Protein AF-A0A7M4AEF1-F1 (afdb_monomer_lite)

pLDDT: mean 95.17, std 3.64, range [80.5, 98.5]

Secondary structure (DSSP, 8-state):
-PPP--------HHHHHHHS-HHHHHHHHHH-SS--HHHHHHHHHHHTT--------TT--

Structure (mmCIF, N/CA/C/O backbone):
data_AF-A0A7M4AEF1-F1
#
_entry.id   AF-A0A7M4AEF1-F1
#
loop_
_atom_site.group_PDB
_atom_site.id
_atom_site.type_symbol
_atom_site.label_atom_id
_atom_site.label_alt_id
_atom_site.label_comp_id
_atom_site.label_asym_id
_atom_site.label_entity_id
_atom_site.label_seq_id
_atom_site.pdbx_PDB_ins_code
_atom_site.Cartn_x
_atom_site.Cartn_y
_atom_site.Cartn_z
_atom_site.occupancy
_atom_site.B_iso_or_equiv
_atom_site.auth_seq_id
_atom_site.auth_comp_id
_atom_site.auth_asym_id
_atom_site.auth_atom_id
_atom_site.pdbx_PDB_model_num
ATOM 1 N N . MET A 1 1 ? -21.004 1.145 20.033 1.00 80.50 1 MET A N 1
ATOM 2 C CA . MET A 1 1 ? -20.789 0.717 18.633 1.00 80.50 1 MET A CA 1
ATOM 3 C C . MET A 1 1 ? -19.398 1.174 18.237 1.00 80.50 1 MET A C 1
ATOM 5 O O . MET A 1 1 ? -19.018 2.227 18.734 1.00 80.50 1 MET A O 1
ATOM 9 N N . PRO A 1 2 ? -18.629 0.409 17.446 1.00 83.75 2 PRO A N 1
ATOM 10 C CA . PRO A 1 2 ? -17.361 0.913 16.930 1.00 83.75 2 PRO A CA 1
ATOM 11 C C . PRO A 1 2 ? -17.619 2.138 16.043 1.00 83.75 2 PRO A C 1
ATOM 13 O O . PRO A 1 2 ? -18.609 2.164 15.307 1.00 83.75 2 PRO A O 1
ATOM 16 N N . GLU A 1 3 ? -16.762 3.149 16.151 1.00 91.00 3 GLU A N 1
ATOM 17 C CA . GLU A 1 3 ? -16.758 4.285 15.229 1.00 91.00 3 GLU A CA 1
ATOM 18 C C . GLU A 1 3 ? -16.103 3.849 13.916 1.00 91.00 3 GLU A C 1
ATOM 20 O O . GLU A 1 3 ? -15.096 3.141 13.921 1.00 91.00 3 GLU A O 1
ATOM 25 N N . ILE A 1 4 ? -16.726 4.210 12.795 1.00 92.31 4 ILE A N 1
ATOM 26 C CA . ILE A 1 4 ? -16.234 3.876 11.457 1.00 92.31 4 ILE A CA 1
ATOM 27 C C . ILE A 1 4 ? -15.599 5.133 10.877 1.00 92.31 4 ILE A C 1
ATOM 29 O O . ILE A 1 4 ? -16.293 6.126 10.654 1.00 92.31 4 ILE A O 1
ATOM 33 N N . GLU A 1 5 ? -14.303 5.059 10.597 1.00 92.81 5 GLU A N 1
ATOM 34 C CA . GLU A 1 5 ? -13.550 6.094 9.898 1.00 92.81 5 GLU A CA 1
ATOM 35 C C . GLU A 1 5 ? -13.201 5.616 8.484 1.00 92.81 5 GLU A C 1
ATOM 37 O O . GLU A 1 5 ? -12.781 4.474 8.281 1.00 92.81 5 GLU A O 1
ATOM 42 N N . TYR A 1 6 ? -13.415 6.480 7.491 1.00 92.94 6 TYR A N 1
ATOM 43 C CA . TYR A 1 6 ? -13.084 6.186 6.099 1.00 92.94 6 TYR A CA 1
ATOM 44 C C . TYR A 1 6 ? -11.701 6.736 5.774 1.00 92.94 6 TYR A C 1
ATOM 46 O O . TYR A 1 6 ? -11.463 7.935 5.901 1.00 92.94 6 TYR A O 1
ATOM 54 N N . ILE A 1 7 ? -10.813 5.864 5.301 1.00 91.81 7 ILE A N 1
ATOM 55 C CA . ILE A 1 7 ? -9.460 6.257 4.909 1.00 91.81 7 ILE A CA 1
ATOM 56 C C . ILE A 1 7 ? -9.521 7.056 3.605 1.00 91.81 7 ILE A C 1
ATOM 58 O O . ILE A 1 7 ? -10.046 6.583 2.597 1.00 91.81 7 ILE A O 1
ATOM 62 N N . THR A 1 8 ? -8.957 8.260 3.630 1.00 89.62 8 THR A N 1
ATOM 63 C CA . THR A 1 8 ? -8.793 9.139 2.460 1.00 89.62 8 THR A CA 1
ATOM 64 C C . THR A 1 8 ? -7.330 9.320 2.061 1.00 89.62 8 THR A C 1
ATOM 66 O O . THR A 1 8 ? -7.044 9.761 0.949 1.00 89.62 8 THR A O 1
ATOM 69 N N . GLU A 1 9 ? -6.405 8.972 2.955 1.00 88.81 9 GLU A N 1
ATOM 70 C CA . GLU A 1 9 ? -4.968 9.100 2.749 1.00 88.81 9 GLU A CA 1
ATOM 71 C C . GLU A 1 9 ? -4.410 7.897 1.980 1.00 88.81 9 GLU A C 1
ATOM 73 O O . GLU A 1 9 ? -4.782 6.745 2.208 1.00 88.81 9 GLU A O 1
ATOM 78 N N . VAL A 1 10 ? -3.484 8.179 1.068 1.00 94.50 10 VAL A N 1
ATOM 79 C CA . VAL A 1 10 ? -2.771 7.189 0.260 1.00 94.50 10 VAL A CA 1
ATOM 80 C C . VAL A 1 10 ? -1.287 7.459 0.431 1.00 94.50 10 VAL A C 1
ATOM 82 O O . VAL A 1 10 ? -0.868 8.614 0.407 1.00 94.50 10 VAL A O 1
ATOM 85 N N . MET A 1 11 ? -0.496 6.405 0.605 1.00 96.88 11 MET A N 1
ATOM 86 C CA . MET A 1 11 ? 0.956 6.526 0.644 1.00 96.88 11 MET A CA 1
ATOM 87 C C . MET A 1 11 ? 1.554 6.165 -0.707 1.00 96.88 11 MET A C 1
ATOM 89 O O . MET A 1 11 ? 1.208 5.137 -1.293 1.00 96.88 11 MET A O 1
ATOM 93 N N . GLU A 1 12 ? 2.469 6.997 -1.192 1.00 97.19 12 GLU A N 1
ATOM 94 C CA . GLU A 1 12 ? 3.136 6.737 -2.459 1.00 97.19 12 GLU A CA 1
ATOM 95 C C . GLU A 1 12 ? 4.147 5.590 -2.358 1.00 97.19 12 GLU A C 1
ATOM 97 O O . GLU A 1 12 ? 4.612 5.195 -1.287 1.00 97.19 12 GLU A O 1
ATOM 102 N N . THR A 1 13 ? 4.478 5.030 -3.516 1.00 97.00 13 THR A N 1
ATOM 103 C CA . THR A 1 13 ? 5.299 3.823 -3.674 1.00 97.00 13 THR A CA 1
ATOM 104 C C . THR A 1 13 ? 6.639 3.934 -2.976 1.00 97.00 13 THR A C 1
ATOM 106 O O . THR A 1 13 ? 6.997 3.070 -2.178 1.00 97.00 13 THR A O 1
ATOM 109 N N . GLU A 1 14 ? 7.368 5.010 -3.247 1.00 97.44 14 GLU A N 1
ATOM 110 C CA . GLU A 1 14 ? 8.686 5.252 -2.677 1.00 97.44 14 GLU A CA 1
ATOM 111 C C . GLU A 1 14 ? 8.620 5.371 -1.149 1.00 97.44 14 GLU A C 1
ATOM 113 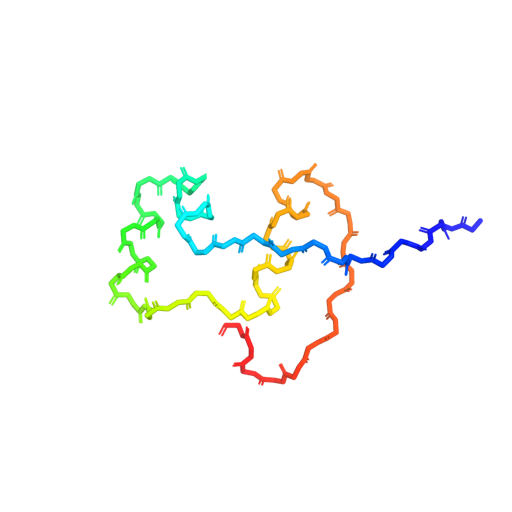O O . GLU A 1 14 ? 9.433 4.750 -0.464 1.00 97.44 14 GLU A O 1
ATOM 118 N N . GLU A 1 15 ? 7.600 6.040 -0.606 1.00 97.69 15 GLU A N 1
ATOM 119 C CA . GLU A 1 15 ? 7.394 6.154 0.844 1.00 97.69 15 GLU A CA 1
ATOM 120 C C . GLU A 1 15 ? 7.098 4.794 1.497 1.00 97.69 15 GLU A C 1
ATOM 122 O O . GLU A 1 15 ? 7.619 4.483 2.573 1.00 97.69 15 GLU A O 1
ATOM 127 N N . LEU A 1 16 ? 6.298 3.945 0.842 1.00 97.75 16 LEU A N 1
ATOM 128 C CA . LEU A 1 16 ? 6.041 2.580 1.309 1.00 97.75 16 LEU A CA 1
ATOM 129 C C . LEU A 1 16 ? 7.302 1.727 1.262 1.00 97.75 16 LEU A C 1
ATOM 131 O O . LEU A 1 16 ? 7.637 1.059 2.242 1.00 97.75 16 LEU A O 1
ATOM 135 N N . LEU A 1 17 ? 8.029 1.768 0.143 1.00 98.06 17 LEU A N 1
ATOM 136 C CA . LEU A 1 17 ? 9.279 1.035 -0.023 1.00 98.06 17 LEU A CA 1
ATOM 137 C C . LEU A 1 17 ? 10.279 1.414 1.070 1.00 98.06 17 LEU A C 1
ATOM 139 O O . LEU A 1 17 ? 10.912 0.526 1.639 1.00 98.06 17 LEU A O 1
ATOM 143 N N . GLU A 1 18 ? 10.394 2.697 1.413 1.00 97.88 18 GLU A N 1
ATOM 144 C CA . GLU A 1 18 ? 11.282 3.186 2.471 1.00 97.88 18 GLU A CA 1
ATOM 145 C C . GLU A 1 18 ? 10.982 2.596 3.852 1.00 97.88 18 GLU A C 1
ATOM 147 O O . GLU A 1 18 ? 11.915 2.377 4.633 1.00 97.88 18 GLU A O 1
ATOM 152 N N . LYS A 1 19 ? 9.718 2.263 4.131 1.00 97.06 19 LYS A N 1
ATOM 153 C CA . LYS A 1 19 ? 9.281 1.663 5.400 1.00 97.06 19 LYS A CA 1
ATOM 154 C C . LYS A 1 19 ? 9.468 0.144 5.459 1.00 97.06 19 LYS A C 1
ATOM 156 O O . LYS A 1 19 ? 9.444 -0.428 6.548 1.00 97.06 19 LYS A O 1
ATOM 161 N N . LEU A 1 20 ? 9.672 -0.525 4.323 1.00 97.06 20 LEU A N 1
ATOM 162 C CA . LEU A 1 20 ? 9.880 -1.975 4.268 1.00 97.06 20 LEU A CA 1
ATOM 163 C C . LEU A 1 20 ? 11.322 -2.360 4.599 1.00 97.06 20 LEU A C 1
ATOM 165 O O . LEU A 1 20 ? 12.2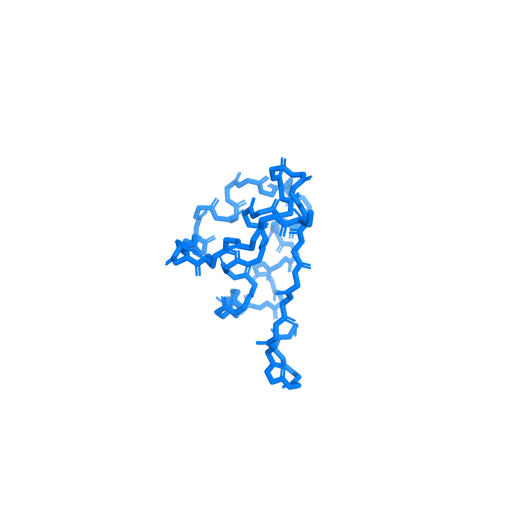72 -1.683 4.203 1.00 97.06 20 LEU A O 1
ATOM 169 N N . CYS A 1 21 ? 11.517 -3.505 5.254 1.00 97.56 21 CYS A N 1
ATOM 170 C CA . CYS A 1 21 ? 12.863 -4.033 5.465 1.00 97.56 21 CYS A CA 1
ATOM 171 C C . CYS A 1 21 ? 13.536 -4.390 4.119 1.00 97.56 21 CYS A C 1
ATOM 173 O O . CYS A 1 21 ? 12.839 -4.718 3.151 1.00 97.56 21 CYS A O 1
ATOM 175 N N . PRO A 1 22 ? 14.882 -4.351 4.028 1.00 98.19 22 PRO A N 1
ATOM 176 C CA . PRO A 1 22 ? 15.579 -4.497 2.750 1.00 98.19 22 PRO A CA 1
ATOM 177 C C . PRO A 1 22 ? 15.212 -5.758 1.946 1.00 98.19 22 PRO A C 1
ATOM 179 O O . PRO A 1 22 ? 14.988 -5.624 0.745 1.00 98.19 22 PRO A O 1
ATOM 182 N N . PRO A 1 23 ? 15.070 -6.961 2.548 1.00 98.31 23 PRO A N 1
ATOM 183 C CA . PRO A 1 23 ? 14.702 -8.154 1.785 1.00 98.31 23 PRO A CA 1
ATOM 184 C C . PRO A 1 23 ? 13.328 -8.045 1.112 1.00 98.31 23 PRO A C 1
ATOM 186 O O . PRO A 1 23 ? 13.195 -8.370 -0.065 1.00 98.31 23 PRO A O 1
ATOM 189 N N . VAL A 1 24 ? 12.319 -7.547 1.835 1.00 97.94 24 VAL A N 1
ATOM 190 C CA . VAL A 1 24 ? 10.944 -7.416 1.322 1.00 97.94 24 VAL A CA 1
ATOM 191 C C . VAL A 1 24 ? 10.869 -6.311 0.274 1.00 97.94 24 VAL A C 1
ATOM 193 O O . VAL A 1 24 ? 10.289 -6.510 -0.789 1.00 97.94 24 VAL A O 1
ATOM 196 N N . ARG A 1 25 ? 11.516 -5.172 0.543 1.00 98.25 25 ARG A N 1
ATOM 197 C CA . ARG A 1 25 ? 11.617 -4.048 -0.391 1.00 98.25 25 ARG A CA 1
ATOM 198 C C . ARG A 1 25 ? 12.222 -4.483 -1.725 1.00 98.25 25 ARG A C 1
ATOM 200 O O . ARG A 1 25 ? 11.641 -4.229 -2.773 1.00 98.25 25 ARG A O 1
ATOM 207 N N . ASN A 1 26 ? 13.374 -5.151 -1.681 1.00 98.25 26 ASN A N 1
ATOM 208 C CA . ASN A 1 26 ? 14.096 -5.567 -2.883 1.00 98.25 26 ASN A CA 1
ATOM 209 C C . ASN A 1 26 ? 13.311 -6.612 -3.679 1.00 98.25 26 ASN A C 1
ATOM 211 O O . ASN A 1 26 ? 13.234 -6.511 -4.899 1.00 98.25 26 ASN A O 1
ATOM 215 N N . TRP A 1 27 ? 12.695 -7.579 -2.993 1.00 98.50 27 TRP A N 1
ATOM 216 C CA . TRP A 1 27 ? 11.817 -8.552 -3.636 1.00 98.50 27 TRP A CA 1
ATOM 217 C C . TRP A 1 27 ? 10.627 -7.875 -4.324 1.00 98.50 27 TRP A C 1
ATOM 219 O O . TRP A 1 27 ? 10.338 -8.190 -5.474 1.00 98.50 27 TRP A O 1
ATOM 229 N N . PHE A 1 28 ? 9.970 -6.917 -3.663 1.00 98.31 28 PHE A N 1
ATOM 230 C CA . PHE A 1 28 ? 8.814 -6.235 -4.242 1.00 98.31 28 PHE A CA 1
ATOM 231 C C . PHE A 1 28 ? 9.193 -5.484 -5.523 1.00 98.31 28 PHE A C 1
ATOM 233 O O . PHE A 1 28 ? 8.545 -5.683 -6.546 1.00 98.31 28 PHE A O 1
ATOM 240 N N . LYS A 1 29 ? 10.288 -4.705 -5.499 1.00 97.56 29 LYS A N 1
ATOM 241 C CA . LYS A 1 29 ? 10.780 -3.965 -6.679 1.00 97.56 29 LYS A CA 1
ATOM 242 C C . LYS A 1 29 ? 11.178 -4.877 -7.847 1.00 97.56 29 LYS A C 1
ATOM 244 O O . LYS A 1 29 ? 11.093 -4.451 -8.992 1.00 97.56 29 LYS A O 1
ATOM 249 N N . ASP A 1 30 ? 11.631 -6.102 -7.572 1.00 98.31 30 ASP A N 1
ATOM 250 C CA . ASP A 1 30 ? 11.958 -7.098 -8.606 1.00 98.31 30 ASP A CA 1
ATOM 251 C C . ASP A 1 30 ? 10.703 -7.735 -9.227 1.00 98.31 30 ASP A C 1
ATOM 253 O O . ASP A 1 30 ? 10.705 -8.110 -10.398 1.00 98.31 30 ASP A O 1
ATOM 257 N N . LYS A 1 31 ? 9.622 -7.880 -8.450 1.00 98.06 31 LYS A N 1
ATOM 258 C CA . LYS A 1 31 ? 8.409 -8.591 -8.880 1.00 98.06 31 LYS A CA 1
ATOM 259 C C . LYS A 1 31 ? 7.326 -7.699 -9.455 1.00 98.06 31 LYS A C 1
ATOM 261 O O . LYS A 1 31 ? 6.607 -8.147 -10.349 1.00 98.06 31 LYS A O 1
ATOM 266 N N . PHE A 1 32 ? 7.197 -6.480 -8.952 1.00 97.19 32 PHE A N 1
ATOM 267 C CA . PHE A 1 32 ? 6.078 -5.611 -9.269 1.00 97.19 32 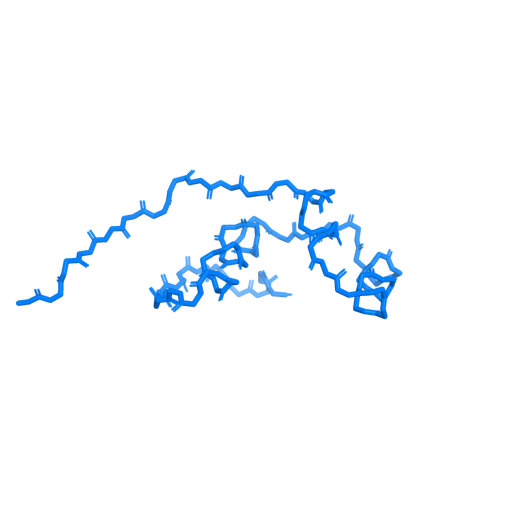PHE A CA 1
ATOM 268 C C . PHE A 1 32 ? 6.566 -4.216 -9.651 1.00 97.19 32 PHE A C 1
ATOM 270 O O . PHE A 1 32 ? 7.489 -3.691 -9.027 1.00 97.19 32 PHE A O 1
ATOM 277 N N . PRO A 1 33 ? 5.935 -3.594 -10.660 1.00 95.38 33 PRO A N 1
ATOM 278 C CA . PRO A 1 33 ? 6.261 -2.227 -11.036 1.00 95.38 33 PRO A CA 1
ATOM 279 C C . PRO A 1 33 ? 5.760 -1.205 -10.007 1.00 95.38 33 PRO A C 1
ATOM 281 O O . PRO A 1 33 ? 6.351 -0.136 -9.897 1.00 95.38 33 PRO A O 1
ATOM 284 N N . ASP A 1 34 ? 4.680 -1.513 -9.279 1.00 97.69 34 ASP A N 1
ATOM 285 C CA . ASP A 1 34 ? 4.077 -0.622 -8.285 1.00 97.69 34 ASP A CA 1
ATOM 286 C C . ASP A 1 34 ? 3.180 -1.391 -7.292 1.00 97.69 34 ASP A C 1
ATOM 288 O O . ASP A 1 34 ? 2.717 -2.495 -7.588 1.00 97.6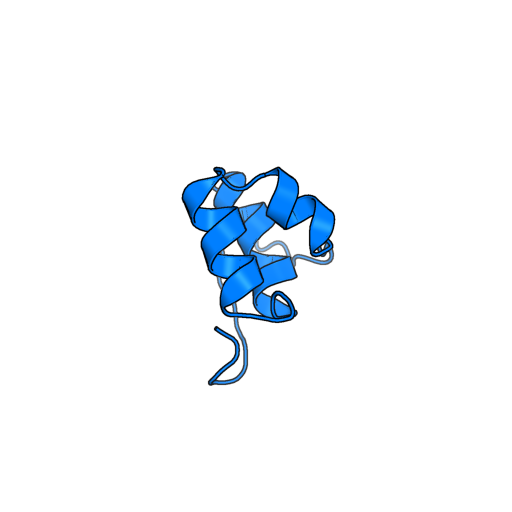9 34 ASP A O 1
ATOM 292 N N . PHE A 1 35 ? 2.899 -0.782 -6.137 1.00 97.88 35 PHE A N 1
ATOM 293 C CA . PHE A 1 35 ? 1.767 -1.136 -5.286 1.00 97.88 35 PHE A CA 1
ATOM 294 C C . PHE A 1 35 ? 0.450 -0.747 -5.955 1.00 97.88 35 PHE A C 1
ATOM 296 O O . PHE A 1 35 ? 0.309 0.322 -6.552 1.00 97.88 35 PHE A O 1
ATOM 303 N N . THR A 1 36 ? -0.561 -1.591 -5.795 1.00 97.06 36 THR A N 1
ATOM 304 C CA . THR A 1 36 ? -1.919 -1.270 -6.229 1.00 97.06 36 THR A CA 1
ATOM 305 C C . THR A 1 36 ? -2.510 -0.160 -5.358 1.00 97.06 36 THR A C 1
ATOM 307 O O . THR A 1 36 ? -2.111 0.042 -4.211 1.00 97.06 36 THR A O 1
ATOM 310 N N . HIS A 1 37 ? -3.514 0.558 -5.866 1.00 95.62 37 HIS A N 1
ATOM 311 C CA . HIS A 1 37 ? -4.186 1.593 -5.075 1.00 95.62 37 HIS A CA 1
ATOM 312 C C . HIS A 1 37 ? -4.741 1.063 -3.730 1.00 95.62 37 HIS A C 1
ATOM 314 O O . HIS A 1 37 ? -4.463 1.679 -2.702 1.00 95.62 37 HIS A O 1
ATOM 320 N N . PRO A 1 38 ? -5.418 -0.106 -3.668 1.00 96.56 38 PRO A N 1
ATOM 321 C CA . PRO A 1 38 ? -5.836 -0.688 -2.391 1.00 96.56 38 PRO A CA 1
ATOM 322 C C . PRO A 1 38 ? -4.674 -1.004 -1.439 1.00 96.56 38 PRO A C 1
ATOM 324 O O . PRO A 1 38 ? -4.821 -0.825 -0.234 1.00 96.56 38 PRO A O 1
ATOM 327 N N . GLN A 1 39 ? -3.514 -1.429 -1.949 1.00 97.12 39 GLN A N 1
ATOM 328 C CA . GLN A 1 39 ? -2.316 -1.630 -1.125 1.00 97.12 39 GLN A CA 1
ATOM 329 C C . GLN A 1 39 ? -1.782 -0.301 -0.574 1.00 97.12 39 GLN A C 1
ATOM 331 O O . GLN A 1 39 ? -1.468 -0.222 0.613 1.00 97.12 39 GLN A O 1
ATOM 336 N N . LYS A 1 40 ? -1.742 0.754 -1.401 1.00 97.50 40 LYS A N 1
ATOM 337 C CA . LYS A 1 40 ? -1.295 2.097 -0.994 1.00 97.50 40 LYS A CA 1
ATOM 338 C C . LYS A 1 40 ? -2.178 2.745 0.078 1.00 97.50 40 LYS A C 1
ATOM 340 O O . LYS A 1 40 ? -1.687 3.537 0.878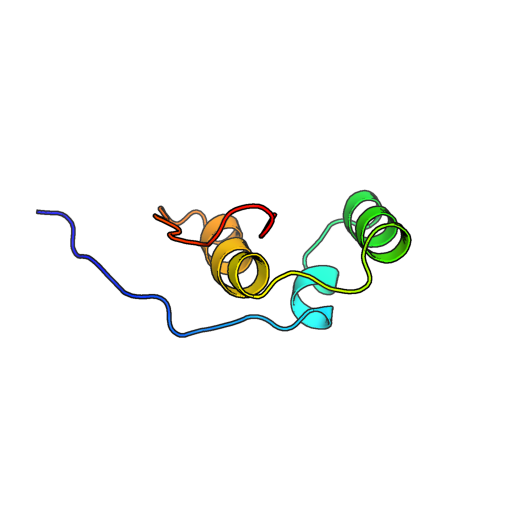 1.00 97.50 40 LYS A O 1
ATOM 345 N N . VAL A 1 41 ? -3.458 2.375 0.114 1.00 96.06 41 VAL A N 1
ATOM 346 C CA . VAL A 1 41 ? -4.417 2.756 1.165 1.00 96.06 41 VAL A CA 1
ATOM 347 C C . VAL A 1 41 ? -4.248 1.886 2.415 1.00 96.06 41 VAL A C 1
ATOM 349 O O . VAL A 1 41 ? -4.232 2.389 3.533 1.00 96.06 41 VAL A O 1
ATOM 352 N N . ALA A 1 42 ? -4.121 0.567 2.247 1.00 96.62 42 ALA A N 1
ATOM 353 C CA . ALA A 1 42 ? -4.214 -0.378 3.358 1.00 96.62 42 ALA A CA 1
ATOM 354 C C . ALA A 1 42 ? -2.924 -0.539 4.169 1.00 96.62 42 ALA A C 1
ATOM 356 O O . ALA A 1 42 ? -2.975 -0.636 5.397 1.00 96.62 42 ALA A O 1
ATOM 357 N N . ILE A 1 43 ? -1.767 -0.594 3.501 1.00 96.44 43 ILE A N 1
ATOM 358 C CA . ILE A 1 43 ? -0.481 -0.862 4.160 1.00 96.44 43 ILE A CA 1
ATOM 359 C C . ILE A 1 43 ? -0.183 0.168 5.266 1.00 96.44 43 ILE A C 1
ATOM 361 O O . ILE A 1 43 ? 0.181 -0.269 6.360 1.00 96.44 43 ILE A O 1
ATOM 365 N N . PRO A 1 44 ? -0.379 1.491 5.073 1.00 95.75 44 PRO A N 1
ATOM 366 C CA . PRO A 1 44 ? -0.138 2.477 6.127 1.00 95.75 44 PRO A CA 1
ATOM 367 C C . PRO A 1 44 ? -0.921 2.207 7.419 1.00 95.75 44 PRO A C 1
ATOM 369 O O . PRO A 1 44 ? -0.325 2.228 8.495 1.00 95.75 44 PRO A O 1
ATOM 372 N N . SER A 1 45 ? -2.218 1.900 7.326 1.00 95.25 45 SER A N 1
ATOM 373 C CA . SER A 1 45 ? -3.053 1.568 8.492 1.00 95.25 45 SER A CA 1
ATOM 374 C C . SER A 1 45 ? -2.617 0.274 9.173 1.00 95.25 45 SER A C 1
ATOM 376 O O . SER A 1 45 ? -2.499 0.216 10.397 1.00 95.25 45 SER A O 1
ATOM 378 N N . ILE A 1 46 ? -2.272 -0.751 8.389 1.00 95.62 46 ILE A N 1
ATOM 379 C CA . ILE A 1 46 ? -1.764 -2.021 8.927 1.00 95.62 46 ILE A CA 1
ATOM 380 C C . ILE A 1 46 ? -0.447 -1.800 9.686 1.00 95.62 46 ILE A C 1
ATOM 382 O O . ILE A 1 46 ? -0.267 -2.340 10.776 1.00 95.62 46 ILE A O 1
ATOM 386 N N . MET A 1 47 ? 0.464 -0.971 9.162 1.00 95.19 47 MET A N 1
ATOM 387 C CA . MET A 1 47 ? 1.733 -0.650 9.831 1.00 95.19 47 MET A CA 1
ATOM 388 C C . MET A 1 47 ? 1.542 0.140 11.133 1.00 95.19 47 MET A C 1
ATOM 390 O O . MET A 1 47 ? 2.367 0.014 12.037 1.00 95.19 47 MET A O 1
ATOM 394 N N . LYS A 1 48 ? 0.465 0.929 11.247 1.00 94.62 48 LYS A N 1
ATOM 395 C CA . LYS A 1 48 ? 0.068 1.622 12.486 1.00 94.62 48 LYS A CA 1
ATOM 396 C C . LYS A 1 48 ? -0.603 0.692 13.510 1.00 94.62 48 LYS A C 1
ATOM 398 O O . LYS A 1 48 ? -0.806 1.100 14.649 1.00 94.62 48 LYS A O 1
ATOM 403 N N . GLY A 1 49 ? -0.911 -0.554 13.136 1.00 95.94 49 GLY A N 1
ATOM 404 C CA . GLY A 1 49 ? -1.601 -1.523 13.992 1.00 95.94 49 GLY A CA 1
ATOM 405 C C . GLY A 1 49 ? -3.120 -1.331 14.052 1.00 95.94 49 GLY A C 1
ATOM 406 O O . GLY A 1 49 ? -3.757 -1.825 14.980 1.00 95.94 49 GLY A O 1
ATOM 407 N N . GLU A 1 50 ? -3.701 -0.613 13.090 1.00 94.38 50 GLU A N 1
ATOM 408 C CA . GLU A 1 50 ? -5.137 -0.330 13.023 1.00 94.38 50 GLU A CA 1
ATOM 409 C C . GLU A 1 50 ? -5.933 -1.527 12.471 1.00 94.38 50 GLU A C 1
ATOM 411 O O . GLU A 1 50 ? -5.416 -2.381 11.743 1.00 94.38 50 GLU A O 1
ATOM 416 N N . HIS A 1 51 ? -7.229 -1.581 12.789 1.00 94.88 51 HIS A N 1
ATOM 417 C CA . HIS A 1 51 ? -8.158 -2.540 12.192 1.00 94.88 51 HIS A CA 1
ATOM 418 C C . HIS A 1 51 ? -8.761 -1.964 10.909 1.00 94.88 51 HIS A C 1
ATOM 420 O O . HIS A 1 51 ? -9.337 -0.880 10.930 1.00 94.88 51 HIS A O 1
ATOM 426 N N . LEU A 1 52 ? -8.675 -2.712 9.807 1.00 94.62 52 LEU A N 1
ATOM 427 C CA . LEU A 1 52 ? -9.117 -2.259 8.489 1.00 94.62 52 LEU A CA 1
ATOM 428 C C . LEU A 1 5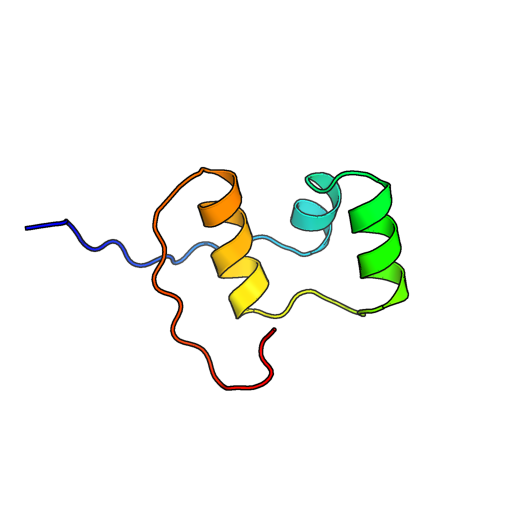2 ? -10.047 -3.278 7.822 1.00 94.62 52 LEU A C 1
ATOM 430 O O . LEU A 1 52 ? -9.713 -4.457 7.711 1.00 94.62 52 LEU A O 1
ATOM 434 N N . LEU A 1 53 ? -11.179 -2.795 7.306 1.00 95.44 53 LEU A N 1
ATOM 435 C CA . LEU A 1 53 ? -11.987 -3.488 6.303 1.00 95.44 53 LEU A CA 1
ATOM 436 C C . LEU A 1 53 ? -11.695 -2.875 4.928 1.00 95.44 53 LEU A C 1
ATOM 438 O O . LEU A 1 53 ? -12.077 -1.739 4.662 1.00 95.44 53 LEU A O 1
ATOM 442 N N . LEU A 1 54 ? -11.036 -3.634 4.052 1.00 95.19 54 LEU A N 1
ATOM 443 C CA . LEU A 1 54 ? -10.716 -3.201 2.693 1.00 95.19 54 LEU A CA 1
ATOM 444 C C . LEU A 1 54 ? -11.665 -3.856 1.683 1.00 95.19 54 LEU A C 1
ATOM 446 O O . LEU A 1 54 ? -11.614 -5.066 1.470 1.00 95.19 54 LEU A O 1
ATOM 450 N N . CYS A 1 55 ? -12.497 -3.048 1.026 1.00 95.00 55 CYS A N 1
ATOM 451 C CA . CYS A 1 55 ? -13.358 -3.490 -0.069 1.00 95.00 55 CYS A CA 1
ATOM 452 C C . CYS A 1 55 ? -12.718 -3.112 -1.411 1.00 95.00 55 CYS A C 1
ATOM 454 O O . CYS A 1 55 ? -12.743 -1.947 -1.801 1.00 95.00 55 CYS A O 1
ATOM 456 N N . SER A 1 56 ? -12.154 -4.086 -2.127 1.00 95.19 56 SER A N 1
ATOM 457 C CA . SER A 1 56 ? -11.518 -3.881 -3.434 1.00 95.19 56 SER A CA 1
ATOM 458 C C . SER A 1 56 ? -11.917 -4.968 -4.445 1.00 95.19 56 SER A C 1
ATOM 460 O O . SER A 1 56 ? -12.370 -6.045 -4.046 1.00 95.19 56 SER A O 1
ATOM 462 N N . PRO A 1 57 ? -11.783 -4.714 -5.764 1.00 95.88 57 PRO A N 1
ATOM 463 C CA . PRO A 1 57 ? -11.971 -5.745 -6.783 1.00 95.88 57 PRO A CA 1
ATOM 464 C C . PRO A 1 57 ? -11.011 -6.930 -6.605 1.00 95.88 57 PRO A C 1
ATOM 466 O O . PRO A 1 57 ? -9.944 -6.812 -5.998 1.00 95.88 57 PRO A O 1
ATOM 469 N N . THR A 1 58 ? -11.340 -8.077 -7.200 1.00 93.81 58 THR A N 1
ATOM 470 C CA . THR A 1 58 ? -10.412 -9.219 -7.267 1.00 93.81 58 THR A CA 1
ATOM 471 C C . THR A 1 58 ? -9.148 -8.870 -8.059 1.00 93.81 58 THR A C 1
ATOM 473 O O . THR A 1 58 ? -9.200 -8.017 -8.941 1.00 93.81 58 THR A O 1
ATOM 476 N N . ALA A 1 59 ? -8.037 -9.567 -7.782 1.00 90.81 59 ALA A N 1
ATOM 477 C CA . ALA A 1 59 ? -6.717 -9.316 -8.384 1.00 90.81 59 ALA A CA 1
ATOM 478 C C . ALA A 1 59 ? -6.128 -7.915 -8.093 1.00 90.81 59 ALA A C 1
ATOM 480 O O . ALA A 1 59 ? -5.307 -7.413 -8.851 1.00 90.81 59 ALA A O 1
ATOM 481 N N . SER A 1 60 ? -6.531 -7.300 -6.974 1.00 91.56 60 SER A N 1
ATOM 482 C CA . SER A 1 60 ? -5.954 -6.044 -6.463 1.00 91.56 60 SER A CA 1
ATOM 483 C C . SER A 1 60 ? -4.788 -6.249 -5.483 1.00 91.56 60 SER A C 1
ATOM 485 O O . SER A 1 60 ? -4.326 -5.277 -4.883 1.00 91.56 60 SER A O 1
ATOM 487 N N . GLY A 1 61 ? -4.387 -7.500 -5.249 1.00 84.06 61 GLY A N 1
ATOM 488 C CA . GLY A 1 61 ? -3.339 -7.894 -4.304 1.00 84.06 61 GLY A CA 1
ATOM 489 C C . GLY A 1 61 ? -2.065 -8.329 -5.000 1.00 84.06 61 GLY A C 1
ATOM 490 O O . GLY A 1 61 ? -2.155 -8.737 -6.177 1.00 84.06 61 GLY A O 1
#

Radius of gyration: 12.72 Å; chains: 1; bounding box: 36×18×30 Å

Sequence (61 aa):
MPEIEYITEVMETEELLEKLCPPVRNWFKDKFPDFTHPQKVAIPSIMKGEHLLLCSPTASG

Foldseek 3Di:
DDDDDDFPDFAAFVRLLVPDDPVVSVVCVVPDVGQARLCRRPVVCVVVVHDDDGDDDPPND